Protein AF-A0A6C8BMG8-F1 (afdb_monomer_lite)

InterPro domains:
  IPR044925 His-Me finger superfamily [SSF54060] (7-54)

Structure (mmCIF, N/CA/C/O backbone):
data_AF-A0A6C8BMG8-F1
#
_entry.id   AF-A0A6C8BMG8-F1
#
loop_
_atom_site.group_PDB
_atom_site.id
_atom_site.type_symbol
_atom_site.label_atom_id
_atom_site.label_alt_id
_atom_site.label_comp_id
_atom_site.label_asym_id
_atom_site.label_entity_id
_atom_site.label_seq_id
_atom_site.pdbx_PDB_ins_code
_atom_site.Cartn_x
_atom_site.Cartn_y
_atom_site.Cartn_z
_atom_site.occupancy
_atom_site.B_iso_or_equiv
_atom_site.auth_seq_id
_atom_site.auth_comp_id
_atom_site.auth_asym_id
_atom_site.auth_atom_id
_atom_site.pdbx_PDB_model_num
ATOM 1 N N . VAL A 1 1 ? -5.075 0.602 -6.222 1.00 89.88 1 VAL A N 1
ATOM 2 C CA . VAL A 1 1 ? -3.702 0.481 -6.770 1.00 89.88 1 VAL A CA 1
ATOM 3 C C . VAL A 1 1 ? -3.361 1.828 -7.355 1.00 89.88 1 VAL A C 1
ATOM 5 O O . VAL A 1 1 ? -4.214 2.368 -8.050 1.00 89.88 1 VAL A O 1
ATOM 8 N N . ASN A 1 2 ? -2.194 2.376 -7.031 1.00 94.44 2 ASN A N 1
ATOM 9 C CA . ASN A 1 2 ? -1.808 3.718 -7.455 1.00 94.44 2 ASN A CA 1
ATOM 10 C C . ASN A 1 2 ? -0.647 3.623 -8.445 1.00 94.44 2 ASN A C 1
ATOM 12 O O . ASN A 1 2 ? 0.228 2.768 -8.299 1.00 94.44 2 ASN A O 1
ATOM 16 N N . TYR A 1 3 ? -0.657 4.502 -9.439 1.00 96.69 3 TYR A N 1
ATOM 17 C CA . TYR A 1 3 ? 0.368 4.605 -10.469 1.00 96.69 3 TYR A CA 1
ATOM 18 C C . TYR A 1 3 ? 0.897 6.033 -10.491 1.00 96.69 3 TYR A C 1
ATOM 20 O O . TYR A 1 3 ? 0.146 6.972 -10.230 1.00 96.69 3 TYR A O 1
ATOM 28 N N . ASP A 1 4 ? 2.170 6.193 -10.834 1.00 95.38 4 ASP A N 1
ATOM 29 C CA . ASP A 1 4 ? 2.717 7.512 -11.141 1.00 95.38 4 ASP A CA 1
ATOM 30 C C . ASP A 1 4 ? 2.122 8.045 -12.450 1.00 95.38 4 ASP A C 1
ATOM 32 O O . ASP A 1 4 ? 1.617 7.278 -1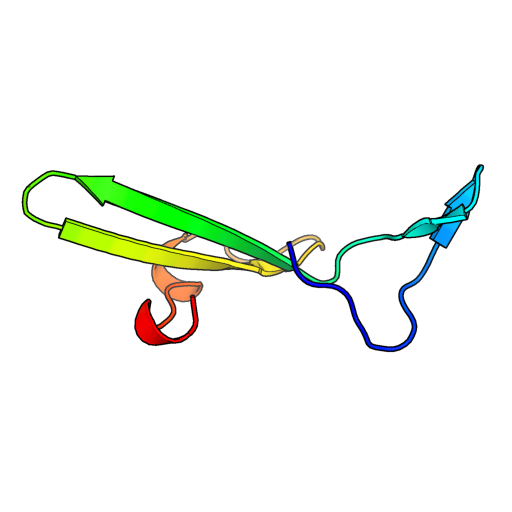3.271 1.00 95.38 4 ASP A O 1
ATOM 36 N N . ASN A 1 5 ? 2.228 9.357 -12.683 1.00 95.38 5 ASN A N 1
ATOM 37 C CA . ASN A 1 5 ? 1.732 9.990 -13.914 1.00 95.38 5 ASN A CA 1
ATOM 38 C C . ASN A 1 5 ? 2.338 9.370 -15.189 1.00 95.38 5 ASN A C 1
ATOM 40 O O . ASN A 1 5 ? 1.685 9.327 -16.229 1.00 95.38 5 ASN A O 1
ATOM 44 N N . ASN A 1 6 ? 3.577 8.875 -15.102 1.00 96.19 6 ASN A N 1
ATOM 45 C CA . ASN A 1 6 ? 4.241 8.107 -16.150 1.00 96.19 6 ASN A CA 1
ATOM 46 C C . ASN A 1 6 ? 4.879 6.847 -15.536 1.00 96.19 6 ASN A C 1
ATOM 48 O O . ASN A 1 6 ? 6.058 6.874 -15.176 1.00 96.19 6 ASN A O 1
ATOM 52 N N . PRO A 1 7 ? 4.106 5.764 -15.343 1.00 96.69 7 PRO A N 1
ATOM 53 C CA . PRO A 1 7 ? 4.576 4.604 -14.603 1.00 96.69 7 PRO A CA 1
ATOM 54 C C . PRO A 1 7 ? 5.602 3.825 -15.424 1.00 96.69 7 PRO A C 1
ATOM 56 O O . PRO A 1 7 ? 5.455 3.674 -16.641 1.00 96.69 7 PRO A O 1
ATOM 59 N N . GLN A 1 8 ? 6.605 3.265 -14.747 1.00 97.12 8 GLN A N 1
ATOM 60 C CA . GLN A 1 8 ? 7.484 2.277 -15.368 1.00 97.12 8 GLN A CA 1
ATOM 61 C C . GLN A 1 8 ? 6.658 1.088 -15.865 1.00 97.12 8 GLN A C 1
ATOM 63 O O . GLN A 1 8 ? 5.630 0.736 -15.278 1.00 97.12 8 GLN A O 1
ATOM 68 N N . ARG A 1 9 ? 7.090 0.466 -16.962 1.00 97.56 9 ARG A N 1
ATOM 69 C CA . ARG A 1 9 ? 6.356 -0.636 -17.587 1.00 97.56 9 ARG A CA 1
ATOM 70 C C . ARG A 1 9 ? 7.271 -1.809 -17.883 1.00 97.56 9 ARG A C 1
ATOM 72 O O . ARG A 1 9 ? 8.410 -1.620 -18.299 1.00 97.56 9 ARG A O 1
ATOM 79 N N . ILE A 1 10 ? 6.743 -3.013 -17.705 1.00 96.31 10 ILE A N 1
ATOM 80 C CA . ILE A 1 10 ? 7.402 -4.265 -18.095 1.00 96.31 10 ILE A CA 1
ATOM 81 C C . ILE A 1 10 ? 6.838 -4.781 -19.427 1.00 96.31 10 ILE A C 1
ATOM 83 O O . ILE A 1 10 ? 5.990 -4.143 -20.061 1.00 96.31 10 ILE A O 1
ATOM 87 N N . LYS A 1 11 ? 7.323 -5.952 -19.865 1.00 97.31 11 LYS A N 1
ATOM 88 C CA . LYS A 1 11 ? 6.879 -6.640 -21.087 1.00 97.31 11 LYS A CA 1
ATOM 89 C C . LYS A 1 11 ? 5.347 -6.657 -21.198 1.00 97.31 11 LYS A C 1
ATOM 91 O O . LYS A 1 11 ? 4.643 -6.791 -20.202 1.00 97.31 11 LYS A O 1
ATOM 96 N N . ASN A 1 12 ? 4.843 -6.539 -22.428 1.00 97.38 12 ASN A N 1
ATOM 97 C CA . ASN A 1 12 ? 3.414 -6.407 -22.744 1.00 97.38 12 ASN A CA 1
ATOM 98 C C . ASN A 1 12 ? 2.771 -5.122 -22.192 1.00 97.38 12 ASN A C 1
ATOM 100 O O . ASN A 1 12 ? 1.564 -5.077 -21.974 1.00 97.38 12 ASN A O 1
ATOM 104 N N . ASN A 1 13 ? 3.571 -4.068 -21.995 1.00 96.44 13 ASN A N 1
ATOM 105 C CA . ASN A 1 13 ? 3.109 -2.739 -21.592 1.00 96.44 13 ASN A CA 1
ATOM 106 C C . ASN A 1 13 ? 2.390 -2.705 -20.227 1.00 96.44 13 ASN A C 1
ATOM 108 O O . ASN A 1 13 ? 1.585 -1.808 -19.962 1.00 96.44 13 ASN A O 1
ATOM 112 N N . ILE A 1 14 ? 2.679 -3.668 -19.350 1.00 97.25 14 ILE A N 1
ATOM 113 C CA . ILE A 1 14 ? 2.077 -3.751 -18.017 1.00 97.25 14 ILE A CA 1
ATOM 114 C C . ILE A 1 14 ? 2.697 -2.660 -17.140 1.00 97.25 14 ILE A C 1
ATOM 116 O O . ILE A 1 14 ? 3.913 -2.631 -16.959 1.00 97.25 14 ILE A O 1
ATOM 120 N N . ALA A 1 15 ? 1.867 -1.758 -16.613 1.00 97.75 15 ALA A N 1
ATOM 121 C CA . ALA A 1 15 ? 2.310 -0.691 -15.722 1.00 97.75 15 ALA A CA 1
ATOM 122 C C . ALA A 1 15 ? 2.654 -1.237 -14.333 1.00 97.75 15 ALA A C 1
ATOM 124 O O . ALA A 1 15 ? 1.865 -1.972 -13.737 1.00 97.75 15 ALA A O 1
ATOM 125 N N . ILE A 1 16 ? 3.811 -0.838 -13.817 1.00 97.50 16 ILE A N 1
ATOM 126 C CA . ILE A 1 16 ? 4.250 -1.118 -12.455 1.00 97.50 16 ILE A CA 1
ATOM 127 C C . ILE A 1 16 ? 3.578 -0.089 -11.529 1.00 97.50 16 ILE A C 1
ATOM 129 O O . ILE A 1 16 ? 3.748 1.113 -11.742 1.00 97.50 16 ILE A O 1
ATOM 133 N N . PRO A 1 17 ? 2.794 -0.517 -10.523 1.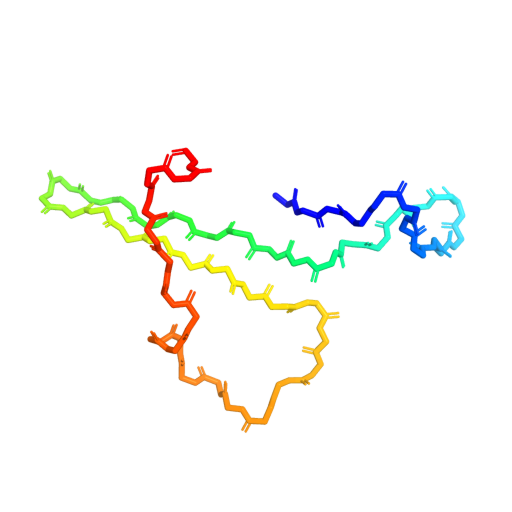00 98.12 17 PRO A N 1
ATOM 134 C CA . PRO A 1 17 ? 2.230 0.389 -9.526 1.00 98.12 17 PRO A CA 1
ATOM 135 C C . PRO A 1 17 ? 3.314 1.102 -8.721 1.00 98.12 17 PRO A C 1
ATOM 137 O O . PRO A 1 17 ? 4.351 0.507 -8.436 1.00 98.12 17 PRO A O 1
ATOM 140 N N . SER A 1 18 ? 3.049 2.329 -8.278 1.00 97.12 18 SER A N 1
ATOM 141 C CA . SER A 1 18 ? 3.912 3.021 -7.312 1.00 97.12 18 SER A CA 1
ATOM 142 C C . SER A 1 18 ? 3.581 2.637 -5.870 1.00 97.12 18 SER A C 1
ATOM 144 O O . SER A 1 18 ? 4.456 2.602 -5.006 1.00 97.12 18 SER A O 1
ATOM 146 N N . SER A 1 19 ? 2.320 2.288 -5.598 1.00 96.81 19 SER A N 1
ATOM 147 C CA . SER A 1 19 ? 1.891 1.779 -4.293 1.00 96.81 19 SER A CA 1
ATOM 148 C C . SER A 1 19 ? 0.585 0.988 -4.363 1.00 96.81 19 SER A C 1
ATOM 150 O O . SER A 1 19 ? -0.198 1.076 -5.318 1.00 96.81 19 SER A O 1
ATOM 152 N N . TYR A 1 20 ? 0.318 0.249 -3.293 1.00 96.81 20 TYR A N 1
ATOM 153 C CA . TYR A 1 20 ? -0.926 -0.474 -3.080 1.00 96.81 20 TYR A CA 1
ATOM 154 C C . TYR A 1 20 ? -1.652 0.096 -1.874 1.00 96.81 20 TYR A C 1
ATOM 156 O O . TYR A 1 20 ? -1.072 0.238 -0.801 1.00 96.81 20 TYR A O 1
ATOM 164 N N . THR A 1 21 ? -2.943 0.367 -2.045 1.00 96.06 21 THR A N 1
ATOM 165 C CA . THR A 1 21 ? -3.835 0.684 -0.933 1.00 96.06 21 THR A CA 1
ATOM 166 C C . THR A 1 21 ? -4.576 -0.578 -0.520 1.00 96.06 21 THR A C 1
ATOM 168 O O . THR A 1 21 ? -5.190 -1.233 -1.366 1.00 96.06 21 THR A O 1
ATOM 171 N N . LYS A 1 22 ? -4.567 -0.893 0.775 1.00 95.62 22 LYS A N 1
ATOM 172 C CA . LYS A 1 22 ? -5.399 -1.935 1.370 1.00 95.62 22 LYS A CA 1
ATOM 173 C C . LYS A 1 22 ? -6.335 -1.329 2.404 1.00 95.62 22 LYS A C 1
ATOM 175 O O . LYS A 1 22 ? -5.891 -0.639 3.318 1.00 95.62 22 LYS A O 1
ATOM 180 N N . ILE A 1 23 ? -7.626 -1.604 2.243 1.00 96.00 23 ILE A N 1
ATOM 181 C CA . ILE A 1 23 ? -8.678 -1.171 3.161 1.00 96.00 23 ILE A CA 1
ATOM 182 C C . ILE A 1 23 ? -9.167 -2.403 3.916 1.00 96.00 23 ILE A C 1
ATOM 184 O O . ILE A 1 23 ? -9.642 -3.360 3.307 1.00 96.00 23 ILE A O 1
ATOM 188 N N . LEU A 1 24 ? -9.029 -2.379 5.236 1.00 95.75 24 LEU A N 1
ATOM 189 C CA . LEU A 1 24 ? -9.591 -3.369 6.143 1.00 95.75 24 LEU A CA 1
ATOM 190 C C . LEU A 1 24 ? -10.834 -2.753 6.777 1.00 95.75 24 LEU A C 1
ATOM 192 O O . LEU A 1 24 ? -10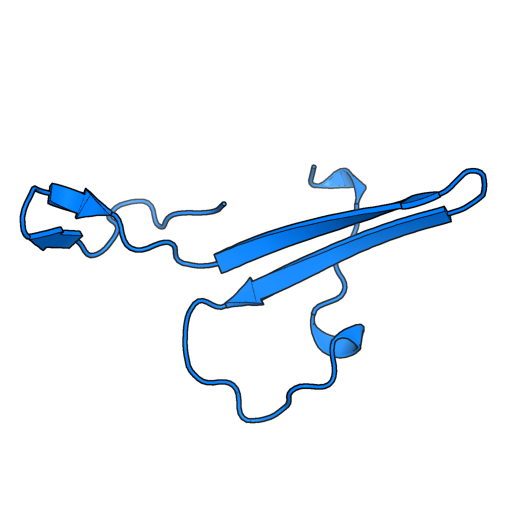.752 -1.709 7.421 1.00 95.75 24 LEU A O 1
ATOM 196 N N . LYS A 1 25 ? -11.993 -3.373 6.571 1.00 96.31 25 LYS A N 1
ATOM 197 C CA . LYS A 1 25 ? -13.263 -2.898 7.118 1.00 96.31 25 LYS A CA 1
ATOM 198 C C . LYS A 1 25 ? -13.955 -4.042 7.844 1.00 96.31 25 LYS A C 1
ATOM 200 O O . LYS A 1 25 ? -14.186 -5.088 7.245 1.00 96.31 25 LYS A O 1
ATOM 205 N N . GLY A 1 26 ? -14.275 -3.817 9.109 1.00 96.19 26 GLY A N 1
ATOM 206 C CA . GLY A 1 26 ? -15.206 -4.630 9.883 1.00 96.19 26 GLY A CA 1
ATOM 207 C C . GLY A 1 26 ? -16.407 -3.790 10.304 1.00 96.19 26 GLY A C 1
ATOM 208 O O . GLY A 1 26 ? -16.520 -2.623 9.927 1.00 96.19 26 GLY A O 1
ATOM 209 N N . ASP A 1 27 ? -17.283 -4.366 11.117 1.00 96.69 27 ASP A N 1
ATOM 210 C CA . ASP A 1 27 ? -18.533 -3.703 11.511 1.00 96.69 27 ASP A CA 1
ATOM 211 C C . ASP A 1 27 ? -18.291 -2.392 12.275 1.00 96.69 27 ASP A C 1
ATOM 213 O O . ASP A 1 27 ? -18.989 -1.406 12.058 1.00 96.69 27 ASP A O 1
ATOM 217 N N . ASN A 1 28 ? -17.238 -2.352 13.101 1.00 96.19 28 ASN A N 1
ATOM 218 C CA . ASN A 1 28 ? -16.923 -1.221 13.982 1.00 96.19 28 ASN A CA 1
ATOM 219 C C . ASN A 1 28 ? -15.591 -0.526 13.657 1.00 96.19 28 ASN A C 1
ATOM 221 O O . ASN A 1 28 ? -15.138 0.323 14.424 1.00 96.19 28 ASN A O 1
ATOM 225 N N . PHE A 1 29 ? -14.922 -0.890 12.559 1.00 95.25 29 PHE A N 1
ATOM 226 C CA . PHE A 1 29 ? -13.639 -0.283 12.202 1.00 95.25 29 PHE A CA 1
ATOM 227 C C . PHE A 1 29 ? -13.427 -0.191 10.691 1.00 95.25 29 PHE A C 1
ATOM 229 O O . PHE A 1 29 ? -13.855 -1.050 9.921 1.00 95.25 29 PHE A O 1
ATOM 236 N N . LYS A 1 30 ? -12.704 0.851 10.276 1.00 96.31 30 LYS A N 1
ATOM 237 C CA . LYS A 1 30 ? -12.152 1.015 8.928 1.00 96.31 30 LYS A CA 1
ATOM 238 C C . LYS A 1 30 ? -10.696 1.445 9.090 1.00 96.31 30 LYS A C 1
ATOM 240 O O . LYS A 1 30 ? -10.419 2.461 9.723 1.00 96.31 30 LYS A O 1
ATOM 245 N N . GLU A 1 31 ? -9.773 0.678 8.531 1.00 97.12 31 GLU A N 1
ATOM 246 C CA . GLU A 1 31 ? -8.349 1.002 8.491 1.00 97.12 31 GLU A CA 1
ATOM 247 C C . GLU A 1 31 ? -7.850 0.970 7.052 1.00 97.12 31 GLU A C 1
ATOM 249 O O . GLU A 1 31 ? -8.249 0.114 6.263 1.00 97.12 31 GLU A O 1
ATOM 254 N N . CYS A 1 32 ? -6.982 1.917 6.707 1.00 97.44 32 CYS A N 1
ATOM 255 C CA . CYS A 1 32 ? -6.443 2.062 5.365 1.00 97.44 32 CYS A CA 1
ATOM 256 C C . CYS A 1 32 ? -4.927 2.146 5.444 1.00 97.44 32 CYS A C 1
ATOM 258 O O . CYS A 1 32 ? -4.374 2.878 6.266 1.00 97.44 32 CYS A O 1
ATOM 260 N N . TYR A 1 33 ? -4.269 1.393 4.575 1.00 97.25 33 TYR A N 1
ATOM 261 C CA . TYR A 1 33 ? -2.821 1.292 4.511 1.00 97.25 33 TYR A CA 1
ATOM 262 C C . TYR A 1 33 ? -2.372 1.510 3.080 1.00 97.25 33 TYR A C 1
ATOM 264 O O . TYR A 1 33 ? -2.960 0.922 2.173 1.00 97.25 33 TYR A O 1
ATOM 272 N N . GLN A 1 34 ? -1.343 2.327 2.881 1.00 96.94 34 GLN A N 1
ATOM 273 C CA . GLN A 1 34 ? -0.727 2.539 1.577 1.00 96.94 34 GLN A CA 1
ATOM 274 C C . GLN A 1 34 ? 0.745 2.145 1.647 1.00 96.94 34 GLN A C 1
ATOM 276 O O . GLN A 1 34 ? 1.535 2.795 2.323 1.00 96.94 34 GLN A O 1
ATOM 281 N N . VAL A 1 35 ? 1.100 1.070 0.949 1.00 96.56 35 VAL A N 1
ATOM 282 C CA . VAL A 1 35 ? 2.437 0.466 0.994 1.00 96.56 35 VAL A CA 1
ATOM 283 C C . VAL A 1 35 ? 3.123 0.678 -0.358 1.00 96.56 35 VAL A C 1
ATOM 285 O O . VAL A 1 35 ? 2.464 0.495 -1.392 1.00 96.56 35 VAL A O 1
ATOM 288 N N . PRO A 1 36 ? 4.403 1.088 -0.393 1.00 96.62 36 PRO A N 1
ATOM 289 C CA . PRO A 1 36 ? 5.129 1.258 -1.646 1.00 96.62 36 PRO A CA 1
ATOM 290 C C . PRO A 1 36 ? 5.370 -0.077 -2.361 1.00 96.62 36 PRO A C 1
ATOM 292 O O . PRO A 1 36 ? 5.355 -1.143 -1.751 1.00 96.62 36 PRO A O 1
ATOM 295 N N . ASN A 1 37 ? 5.606 -0.015 -3.671 1.00 96.06 37 ASN A N 1
ATOM 296 C CA . ASN A 1 37 ? 5.959 -1.176 -4.490 1.00 96.06 37 ASN A CA 1
ATOM 297 C C . ASN A 1 37 ? 7.488 -1.307 -4.655 1.00 96.06 37 ASN A C 1
ATOM 299 O O . ASN A 1 37 ? 8.008 -1.265 -5.768 1.00 96.06 37 ASN A O 1
ATOM 303 N N . HIS A 1 38 ? 8.202 -1.379 -3.533 1.00 94.44 38 HIS A N 1
ATOM 304 C CA . HIS A 1 38 ? 9.640 -1.646 -3.448 1.00 94.44 38 HIS A CA 1
ATOM 305 C C . HIS A 1 38 ? 9.967 -2.285 -2.092 1.00 94.44 38 HIS A C 1
ATOM 307 O O . HIS A 1 38 ? 9.125 -2.273 -1.193 1.00 94.44 38 HIS A O 1
ATOM 313 N N . ASP A 1 39 ? 11.184 -2.809 -1.943 1.00 96.44 39 ASP A N 1
ATOM 314 C CA . ASP A 1 39 ? 11.651 -3.390 -0.683 1.00 96.44 39 ASP A CA 1
ATOM 315 C C . ASP A 1 39 ? 11.714 -2.326 0.414 1.00 96.44 39 ASP A C 1
ATOM 317 O O . ASP A 1 39 ? 12.338 -1.276 0.252 1.00 96.44 39 ASP A O 1
ATOM 321 N N . VAL A 1 40 ? 11.055 -2.596 1.537 1.00 94.50 40 VAL A N 1
ATOM 322 C CA . VAL A 1 40 ? 11.004 -1.683 2.678 1.00 94.50 40 VAL A CA 1
ATOM 323 C C . VAL A 1 40 ? 11.900 -2.181 3.800 1.00 94.50 40 VAL A C 1
ATOM 325 O O . VAL A 1 40 ? 11.940 -3.369 4.097 1.00 94.50 40 VAL A O 1
ATOM 328 N N . GLU A 1 41 ? 12.581 -1.261 4.476 1.00 93.44 41 GLU A N 1
ATOM 329 C CA . GLU A 1 41 ? 13.425 -1.599 5.630 1.00 93.44 41 GLU A CA 1
ATOM 330 C C . GLU A 1 41 ? 12.603 -1.970 6.877 1.00 93.44 41 GLU A C 1
ATOM 332 O O . GLU A 1 41 ? 13.111 -2.610 7.795 1.00 93.44 41 GLU A O 1
ATOM 337 N N . ASN A 1 42 ? 11.331 -1.554 6.934 1.00 94.06 42 ASN A N 1
ATOM 338 C CA . ASN A 1 42 ? 10.458 -1.761 8.084 1.00 94.06 42 ASN A CA 1
ATOM 339 C C . ASN A 1 42 ? 9.097 -2.320 7.660 1.00 94.06 42 ASN A C 1
ATOM 341 O O . ASN 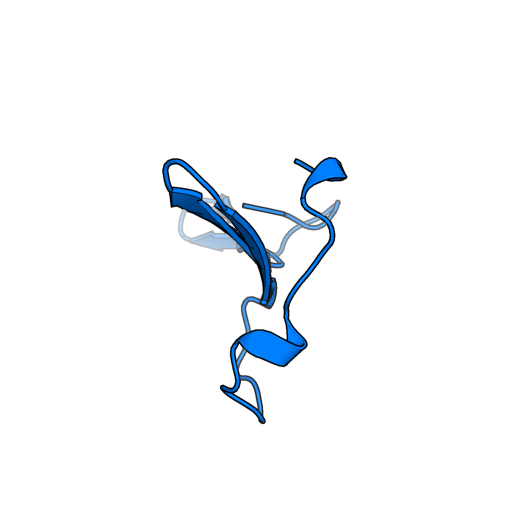A 1 42 ? 8.278 -1.624 7.070 1.00 94.06 42 ASN A O 1
ATOM 345 N N . GLU A 1 43 ? 8.825 -3.565 8.037 1.00 94.38 43 GLU A N 1
ATOM 346 C CA . GLU A 1 43 ? 7.583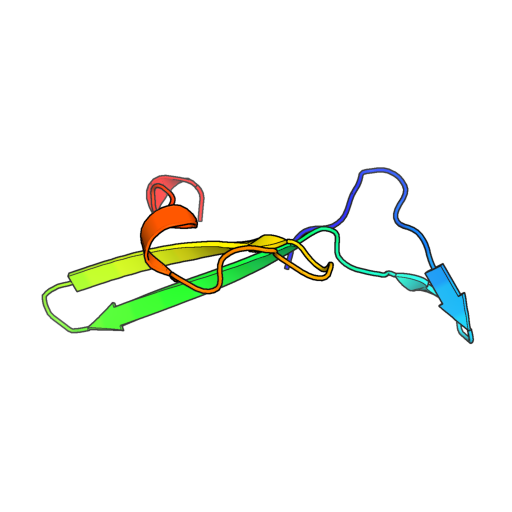 -4.269 7.700 1.00 94.38 43 GLU A CA 1
ATOM 347 C C . GLU A 1 43 ? 6.420 -3.979 8.668 1.00 94.38 43 GLU A C 1
ATOM 349 O O . GLU A 1 43 ? 5.327 -4.535 8.533 1.00 94.38 43 GLU A O 1
ATOM 354 N N . ASN A 1 44 ? 6.609 -3.107 9.666 1.00 96.31 44 ASN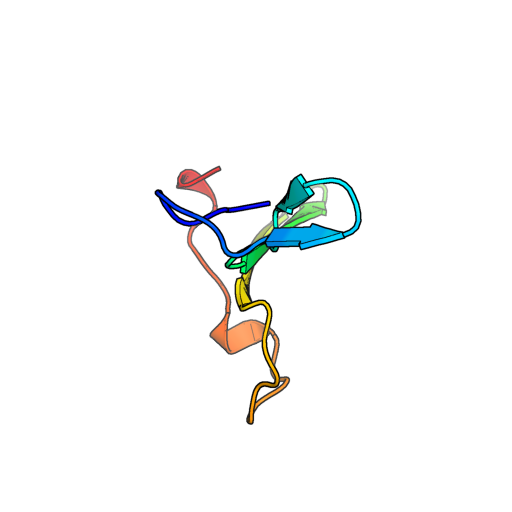 A N 1
ATOM 355 C CA . ASN A 1 44 ? 5.540 -2.751 10.592 1.00 96.31 44 ASN A CA 1
ATOM 356 C C . ASN A 1 44 ? 4.431 -1.977 9.870 1.00 96.31 44 ASN A C 1
ATOM 358 O O . ASN A 1 44 ? 4.503 -0.762 9.702 1.00 96.31 44 ASN A O 1
ATOM 362 N N . LEU A 1 45 ? 3.343 -2.676 9.542 1.00 92.88 45 LEU A N 1
ATOM 363 C CA . LEU A 1 45 ? 2.197 -2.146 8.801 1.00 92.88 45 LEU A CA 1
ATOM 364 C C . LEU A 1 45 ? 1.643 -0.818 9.356 1.00 92.88 45 LEU A C 1
ATOM 366 O O . LEU A 1 45 ? 1.123 -0.002 8.597 1.00 92.88 45 LEU A O 1
ATOM 370 N N . ARG A 1 46 ? 1.763 -0.566 10.669 1.00 95.19 46 ARG A N 1
ATOM 371 C CA . ARG A 1 46 ? 1.238 0.654 11.307 1.00 95.19 46 ARG A CA 1
ATOM 372 C C . ARG A 1 46 ? 1.861 1.938 10.762 1.00 95.19 46 ARG A C 1
ATOM 374 O O . ARG A 1 46 ? 1.171 2.953 10.757 1.00 95.19 46 ARG A O 1
ATOM 381 N N . ILE A 1 47 ? 3.108 1.904 10.289 1.00 96.31 47 ILE A N 1
ATOM 382 C CA . ILE A 1 47 ? 3.783 3.096 9.743 1.00 96.31 47 ILE A CA 1
ATOM 383 C C . ILE A 1 47 ? 3.206 3.521 8.386 1.00 96.31 47 ILE A C 1
ATOM 385 O O . ILE A 1 47 ? 3.319 4.678 8.003 1.00 96.31 47 ILE A O 1
ATOM 389 N N . TYR A 1 48 ? 2.539 2.597 7.690 1.00 96.44 48 TYR A N 1
ATOM 390 C CA . TYR A 1 48 ? 1.899 2.817 6.392 1.00 96.44 48 TYR A CA 1
ATOM 391 C C . TYR A 1 48 ? 0.416 3.186 6.515 1.00 96.44 48 TYR A C 1
ATOM 393 O O . TYR A 1 48 ? -0.302 3.228 5.512 1.00 96.44 48 TYR A O 1
ATOM 401 N N . LYS A 1 49 ? -0.082 3.402 7.740 1.00 96.88 49 LYS A N 1
ATOM 402 C CA . LYS A 1 49 ? -1.481 3.761 7.977 1.00 96.88 49 LYS A CA 1
ATOM 403 C C . LYS A 1 49 ? -1.749 5.164 7.437 1.00 96.88 49 LYS A C 1
ATOM 405 O O . LYS A 1 49 ? -1.055 6.119 7.771 1.00 96.88 49 LYS A O 1
ATOM 410 N N . VAL A 1 50 ? -2.800 5.288 6.639 1.00 96.81 50 VAL A N 1
ATOM 411 C CA . VAL A 1 50 ? -3.247 6.546 6.034 1.00 96.81 50 VAL A CA 1
ATOM 412 C C . VAL A 1 50 ? -4.699 6.823 6.405 1.00 96.81 50 VAL A C 1
ATOM 414 O O . VAL A 1 50 ? -5.432 5.934 6.849 1.00 96.81 50 VAL A O 1
ATOM 417 N N . LYS A 1 51 ? -5.137 8.074 6.230 1.00 96.25 51 LYS A N 1
ATOM 418 C CA . LYS A 1 51 ? -6.549 8.425 6.405 1.00 96.25 51 LYS A CA 1
ATOM 419 C C . LYS A 1 51 ? -7.387 7.720 5.343 1.00 96.25 51 LYS A C 1
ATOM 421 O O . LYS A 1 51 ? -7.067 7.759 4.158 1.00 96.25 51 LYS A O 1
ATOM 426 N N . CYS A 1 52 ? -8.475 7.100 5.783 1.00 94.38 52 CYS A N 1
ATOM 427 C CA . CYS A 1 52 ? -9.394 6.405 4.893 1.00 94.38 52 CYS A CA 1
ATOM 428 C C . CYS A 1 52 ? -10.245 7.330 4.025 1.00 94.38 52 CYS A C 1
ATOM 430 O O . CYS A 1 52 ? -10.859 6.832 3.093 1.00 94.38 52 CYS A O 1
ATOM 432 N N . ASP A 1 53 ? -10.293 8.628 4.324 1.00 91.12 53 ASP A N 1
ATOM 433 C CA . ASP A 1 53 ? -11.064 9.619 3.558 1.00 91.12 53 ASP A CA 1
ATOM 434 C C . ASP A 1 53 ? -10.471 9.871 2.166 1.00 91.12 53 ASP A C 1
ATOM 436 O O . ASP A 1 53 ? -11.127 10.426 1.292 1.00 91.12 53 ASP A O 1
ATOM 440 N N . ASN A 1 54 ? -9.234 9.423 1.949 1.00 76.81 54 ASN A N 1
ATOM 441 C CA . ASN A 1 54 ? -8.565 9.476 0.657 1.00 76.81 54 ASN A CA 1
ATOM 442 C C . ASN A 1 54 ? -9.071 8.389 -0.322 1.00 76.81 54 ASN A C 1
ATOM 444 O O . ASN A 1 54 ? -8.569 8.342 -1.445 1.00 76.81 54 ASN A O 1
ATOM 448 N N . PHE A 1 55 ? -10.002 7.506 0.098 1.00 80.00 55 PHE A N 1
ATOM 449 C CA . PHE A 1 55 ? -10.491 6.350 -0.674 1.00 80.00 55 PHE A CA 1
ATOM 450 C C . PHE A 1 55 ? -11.982 6.032 -0.480 1.00 80.00 55 PHE A C 1
ATOM 452 O O . PHE A 1 55 ? -12.452 5.936 0.686 1.00 80.00 55 PHE A O 1
#

Sequence (55 aa):
VNYDNNPQRIKNNIAIPSSYTKILKGDNFKECYQVPNHDVENENLRIYKVKCDNF

Radius of gyration: 13.48 Å; chains: 1; bounding box: 32×17×37 Å

Secondary structure (DSSP, 8-state):
-B--SS--EEGGGEEPPSEEEEEEEETTEEEEEEEESS--S---GGGGEE-GGG-

Foldseek 3Di:
DAADPDADADPPRHGDHQWDWDWDDDPPDIWIFIGGPDDDPDPPRVVRTDDPVVD

Organism: Campylobacter jejuni (NCBI:txid197)

pLDDT: mean 95.33, std 3.64, range [76.81, 98.12]